Protein AF-A0A9K3PIY9-F1 (afdb_monomer)

pLDDT: mean 74.7, std 18.67, range [34.16, 93.94]

Sequence (140 aa):
MTAGTVTRDGLEAMINGYLENSALYQLVLT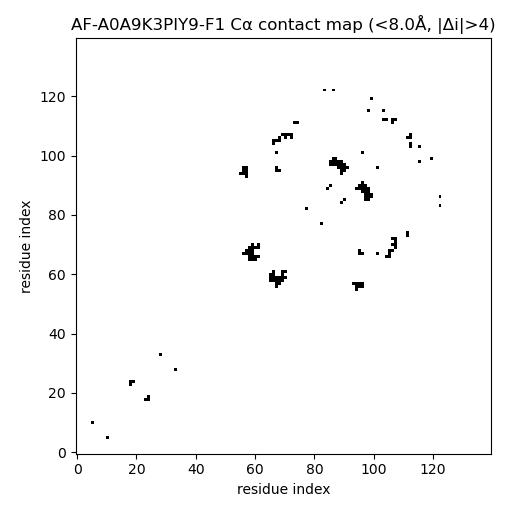LKNSPTPGIQQEETLTGDAAVTTTSLWGSHIWGGRLHHVPQDFAFPNSCSQIAWQYWMCGDRQKWYPPLRNLSRDDMPSTNMRNRLSDLRNLMQLVEKRAEEQRKWIANN

Organism: NCBI:txid303405

Secondary structure (DSSP, 8-state):
-------HHHHHHHHHHHHHTSTH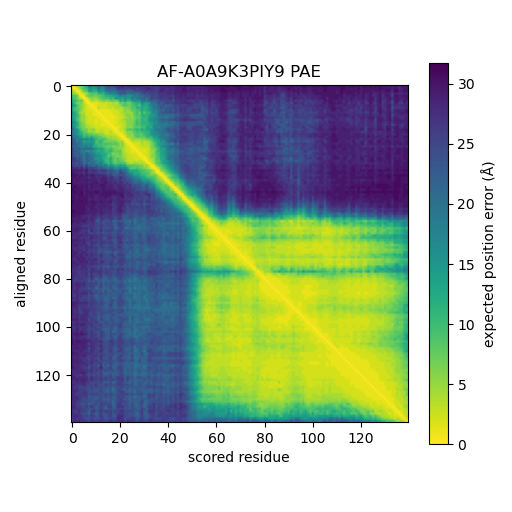HHHHHHHHH----------------------SS--EEETTEEESS-TT-------HHHHHHHHHH-BTTTTBPPGGG--STT-SSHHHHHHHHHHHHHHHHHHHHHHHHHHHHHT-

Structure (mmCIF, N/CA/C/O backbone):
data_AF-A0A9K3PIY9-F1
#
_entry.id   AF-A0A9K3PIY9-F1
#
loop_
_atom_site.group_PDB
_atom_site.id
_atom_site.type_symbol
_atom_site.label_atom_id
_atom_site.label_alt_id
_atom_site.label_comp_id
_atom_site.label_asym_id
_atom_site.label_entity_id
_atom_site.label_seq_id
_atom_site.pdbx_PDB_ins_code
_atom_site.Cartn_x
_atom_site.Cartn_y
_atom_site.Cartn_z
_atom_site.occupancy
_atom_site.B_iso_or_equiv
_atom_site.auth_seq_id
_atom_site.auth_comp_id
_atom_site.auth_asym_id
_atom_site.auth_atom_id
_atom_site.pdbx_PDB_model_num
ATOM 1 N N . MET A 1 1 ? -33.091 -31.697 20.703 1.00 43.97 1 MET A N 1
ATOM 2 C CA . MET A 1 1 ? -32.603 -30.466 20.050 1.00 43.97 1 MET A CA 1
ATOM 3 C C . MET A 1 1 ? -31.741 -29.729 21.058 1.00 43.97 1 MET A C 1
ATOM 5 O O . MET A 1 1 ? -32.279 -29.090 21.949 1.00 43.97 1 MET A O 1
ATOM 9 N N . THR A 1 2 ? -30.424 -29.893 20.989 1.00 40.94 2 THR A N 1
ATOM 10 C CA . THR A 1 2 ? -29.469 -29.158 21.826 1.00 40.94 2 THR A CA 1
ATOM 11 C C . THR A 1 2 ? -28.644 -28.293 20.890 1.00 40.94 2 THR A C 1
ATOM 13 O O . THR A 1 2 ? -27.890 -28.800 20.063 1.00 40.94 2 THR A O 1
ATOM 16 N N . ALA A 1 3 ? -28.876 -26.982 20.954 1.00 44.75 3 ALA A N 1
ATOM 17 C CA . ALA A 1 3 ? -28.063 -25.994 20.268 1.00 44.75 3 ALA A CA 1
ATOM 18 C C . ALA A 1 3 ? -26.616 -26.178 20.740 1.00 44.75 3 ALA A C 1
ATOM 20 O O . ALA A 1 3 ? -26.328 -26.049 21.929 1.00 44.75 3 ALA A O 1
ATOM 21 N N . GLY A 1 4 ? -25.734 -26.573 19.822 1.00 51.91 4 GLY A N 1
ATOM 22 C CA . GLY A 1 4 ? -24.312 -26.728 20.090 1.00 51.91 4 GLY A CA 1
ATOM 23 C C . GLY A 1 4 ? -23.697 -25.358 20.316 1.00 51.91 4 GLY A C 1
ATOM 24 O O . GLY A 1 4 ? -23.207 -24.737 19.376 1.00 51.91 4 GLY A O 1
ATOM 25 N N . THR A 1 5 ? -23.762 -24.862 21.550 1.00 50.84 5 THR A N 1
ATOM 26 C CA . THR A 1 5 ? -23.016 -23.680 21.964 1.00 50.84 5 THR A CA 1
ATOM 27 C C . THR A 1 5 ? -21.545 -24.048 21.885 1.00 50.84 5 THR A C 1
ATOM 29 O O . THR A 1 5 ? -21.013 -24.721 22.764 1.00 50.84 5 THR A O 1
ATOM 32 N N . VAL A 1 6 ? -20.902 -23.652 20.790 1.00 57.91 6 VAL A N 1
ATOM 33 C CA . VAL A 1 6 ? -19.453 -23.703 20.651 1.00 57.91 6 VAL A CA 1
ATOM 34 C C . VAL A 1 6 ? -18.900 -22.721 21.683 1.00 57.91 6 VAL A C 1
ATOM 36 O O . VAL A 1 6 ? -18.852 -21.512 21.459 1.00 57.91 6 VAL A O 1
ATOM 39 N N . THR A 1 7 ? -18.597 -23.224 22.878 1.00 74.44 7 THR A N 1
ATOM 40 C CA . THR A 1 7 ? -17.974 -22.430 23.933 1.00 74.44 7 THR A CA 1
ATOM 41 C C . THR A 1 7 ? -16.593 -22.004 23.452 1.00 74.44 7 THR A C 1
ATOM 43 O O . THR A 1 7 ? -15.929 -22.725 22.705 1.00 74.44 7 THR A O 1
ATOM 46 N N . ARG A 1 8 ? -16.156 -20.810 23.861 1.00 66.75 8 ARG A N 1
ATOM 47 C CA . ARG A 1 8 ? -14.809 -20.297 23.570 1.00 66.75 8 ARG A CA 1
ATOM 48 C C . ARG A 1 8 ? -13.738 -21.357 23.850 1.00 66.75 8 ARG A C 1
ATOM 50 O O . ARG A 1 8 ? -12.853 -21.554 23.026 1.00 66.75 8 ARG A O 1
ATOM 57 N N . ASP A 1 9 ? -13.882 -22.071 24.960 1.00 67.69 9 ASP A N 1
ATOM 58 C CA . ASP A 1 9 ? -12.961 -23.129 25.378 1.00 67.69 9 ASP A CA 1
ATOM 59 C C . ASP A 1 9 ? -12.950 -24.307 24.392 1.00 67.69 9 ASP A C 1
ATOM 61 O O . ASP A 1 9 ? -11.907 -24.906 24.148 1.00 67.69 9 ASP A O 1
ATOM 65 N N . GLY A 1 10 ? -14.090 -24.602 23.758 1.00 72.06 10 GLY A N 1
ATOM 66 C CA . GLY A 1 10 ? -14.190 -25.589 22.686 1.00 72.06 10 GLY A CA 1
ATOM 67 C C . GLY A 1 10 ? -13.439 -25.164 21.423 1.00 72.06 10 GLY A C 1
ATOM 68 O O . GLY A 1 10 ? -12.740 -25.982 20.830 1.00 72.06 10 GLY A O 1
ATOM 69 N N . LEU A 1 11 ? -13.508 -23.885 21.035 1.00 74.69 11 LEU A N 1
ATOM 70 C CA . LEU A 1 11 ? -12.707 -23.363 19.916 1.00 74.69 11 LEU A CA 1
ATOM 71 C C . LEU A 1 11 ? -11.221 -23.358 20.242 1.00 74.69 11 LEU A C 1
ATOM 73 O O . LEU A 1 11 ? -10.411 -23.706 19.390 1.00 74.69 11 LEU A O 1
ATOM 77 N N . GLU A 1 12 ? -10.865 -22.980 21.464 1.00 70.69 12 GLU A N 1
ATOM 78 C CA . GLU A 1 12 ? -9.478 -22.943 21.916 1.00 70.69 12 GLU A CA 1
ATOM 79 C C . GLU A 1 12 ? -8.880 -24.356 21.943 1.00 70.69 12 GLU A C 1
ATOM 81 O O . GLU A 1 12 ? -7.799 -24.578 21.399 1.00 70.69 12 GLU A O 1
ATOM 86 N N . ALA A 1 13 ? -9.630 -25.343 22.440 1.00 73.31 13 ALA A N 1
ATOM 87 C CA . ALA A 1 13 ? -9.245 -26.749 22.382 1.00 73.31 13 ALA A CA 1
ATOM 88 C C . ALA A 1 13 ? -9.131 -27.267 20.939 1.00 73.31 13 ALA A C 1
ATOM 90 O O . ALA A 1 13 ? -8.180 -27.979 20.621 1.00 73.31 13 ALA A O 1
ATOM 91 N N . MET A 1 14 ? -10.050 -26.889 20.044 1.00 74.56 14 MET A N 1
ATOM 92 C CA . MET A 1 14 ? -9.987 -27.291 18.634 1.00 74.56 14 MET A CA 1
ATOM 93 C C . MET A 1 14 ? -8.790 -26.670 17.909 1.00 74.56 14 MET A C 1
ATOM 95 O O . MET A 1 14 ? -8.102 -27.370 17.172 1.00 74.56 14 MET A O 1
ATOM 99 N N . ILE A 1 15 ? -8.508 -25.384 18.128 1.00 74.50 15 ILE A N 1
ATOM 100 C CA . ILE A 1 15 ? -7.344 -24.704 17.545 1.00 74.50 15 ILE A CA 1
ATOM 101 C C . ILE A 1 15 ? -6.055 -25.340 18.064 1.00 74.50 15 ILE A C 1
ATOM 103 O O . ILE A 1 15 ? -5.176 -25.657 17.266 1.00 74.50 15 ILE A O 1
ATOM 107 N N . ASN A 1 16 ? -5.961 -25.593 19.371 1.00 70.75 16 ASN A N 1
ATOM 108 C CA . ASN A 1 16 ? -4.798 -26.250 19.961 1.00 70.75 16 ASN A CA 1
ATOM 109 C C . ASN A 1 16 ? -4.625 -27.681 19.427 1.00 70.75 16 ASN A C 1
ATOM 111 O O . ASN A 1 16 ? -3.523 -28.037 19.023 1.00 70.75 16 ASN A O 1
ATOM 115 N N . GLY A 1 17 ? -5.706 -28.454 19.292 1.00 72.38 17 GLY A N 1
ATOM 116 C CA . GLY A 1 17 ? -5.663 -29.795 18.701 1.00 72.38 17 GLY A CA 1
ATOM 117 C C . GLY A 1 17 ? -5.276 -29.803 17.216 1.00 72.38 17 GLY A C 1
ATOM 118 O O . GLY A 1 17 ? -4.569 -30.702 16.762 1.00 72.38 17 GLY A O 1
ATOM 119 N N . TYR A 1 18 ? -5.683 -28.794 16.439 1.00 66.75 18 TYR A N 1
ATOM 120 C CA . TYR A 1 18 ? -5.233 -28.628 15.050 1.00 66.75 18 TYR A CA 1
ATOM 121 C C . TYR A 1 18 ? -3.760 -28.225 14.961 1.00 66.75 18 TYR A C 1
ATOM 123 O O . TYR A 1 18 ? -3.049 -28.669 14.057 1.00 66.75 18 TYR A O 1
ATOM 131 N N . LEU A 1 19 ? -3.294 -27.393 15.893 1.00 64.12 19 LEU A N 1
ATOM 132 C CA . LEU A 1 19 ? -1.893 -27.007 15.969 1.00 64.12 19 LEU A CA 1
ATOM 133 C C . LEU A 1 19 ? -1.024 -28.212 16.331 1.00 64.12 19 LEU A C 1
ATOM 135 O O . LEU A 1 19 ? -0.072 -28.459 15.599 1.00 64.12 19 LEU A O 1
ATOM 139 N N . GLU A 1 20 ? -1.387 -28.983 17.362 1.00 66.06 20 GLU A N 1
ATOM 140 C CA . GLU A 1 20 ? -0.680 -30.194 17.817 1.00 66.06 20 GLU A CA 1
ATOM 141 C C . GLU A 1 20 ? -0.565 -31.270 16.731 1.00 66.06 20 GLU A C 1
ATOM 143 O O . GLU A 1 20 ? 0.499 -31.865 16.565 1.00 66.06 20 GLU A O 1
ATOM 148 N N . ASN A 1 21 ? -1.629 -31.487 15.950 1.00 61.03 21 ASN A N 1
ATOM 149 C CA . ASN A 1 21 ? -1.636 -32.473 14.865 1.00 61.03 21 ASN A CA 1
ATOM 150 C C . ASN A 1 21 ? -0.940 -31.996 13.583 1.00 61.03 21 ASN A C 1
ATOM 152 O O . ASN A 1 21 ? -0.761 -32.782 12.651 1.00 61.03 21 ASN A O 1
ATOM 156 N N . SER A 1 22 ? -0.552 -30.722 13.499 1.00 61.56 22 SER A N 1
ATOM 157 C CA . SER A 1 22 ? 0.170 -30.199 12.344 1.00 61.56 22 SER A CA 1
ATOM 158 C C . SER A 1 22 ? 1.628 -29.909 12.693 1.00 61.56 22 SER A C 1
ATOM 160 O O . SER A 1 22 ? 1.979 -29.558 13.818 1.00 61.56 22 SER A O 1
ATOM 162 N N . ALA A 1 23 ? 2.501 -29.960 11.686 1.00 61.09 23 ALA A N 1
ATOM 163 C CA . ALA A 1 23 ? 3.895 -29.528 11.810 1.00 61.09 23 ALA A CA 1
ATOM 164 C C . ALA A 1 23 ? 4.048 -28.056 12.277 1.00 61.09 23 ALA A C 1
ATOM 166 O O . ALA A 1 23 ? 5.161 -27.608 12.556 1.00 61.09 23 ALA A O 1
ATOM 167 N N . LEU A 1 24 ? 2.945 -27.301 12.400 1.00 60.03 24 LEU A N 1
ATOM 168 C CA . LEU A 1 24 ? 2.934 -25.960 12.973 1.00 60.03 24 LEU A CA 1
ATOM 169 C C . LEU A 1 24 ? 3.261 -25.961 14.468 1.00 60.03 24 LEU A C 1
ATOM 171 O O . LEU A 1 24 ? 3.868 -24.994 14.911 1.00 60.03 24 LEU A O 1
ATOM 175 N N . TYR A 1 25 ? 2.938 -27.006 15.242 1.00 62.56 25 TYR A N 1
ATOM 176 C CA . TYR A 1 25 ? 3.334 -27.056 16.658 1.00 62.56 25 TYR A CA 1
ATOM 177 C C . TYR A 1 25 ? 4.855 -27.070 16.813 1.00 62.56 25 TYR A C 1
ATOM 179 O O . TYR A 1 25 ? 5.401 -26.312 17.614 1.00 62.56 25 TYR A O 1
ATOM 187 N N . GLN A 1 26 ? 5.544 -27.848 15.971 1.00 57.19 26 GLN A N 1
ATOM 188 C CA . GLN A 1 26 ? 7.005 -27.846 15.914 1.00 57.19 26 GLN A CA 1
ATOM 189 C C . GLN A 1 26 ? 7.526 -26.477 15.482 1.00 57.19 26 GLN A C 1
ATOM 191 O O . GLN A 1 26 ? 8.383 -25.937 16.160 1.00 57.19 26 GLN A O 1
ATOM 196 N N . LEU A 1 27 ? 6.947 -25.840 14.458 1.00 61.91 27 LEU A N 1
ATOM 197 C CA . LEU A 1 27 ? 7.356 -24.491 14.043 1.00 61.91 27 LEU A CA 1
ATOM 198 C C . LEU A 1 27 ? 7.125 -23.426 15.125 1.00 61.91 27 LEU A C 1
ATOM 200 O O . LEU A 1 27 ? 7.975 -22.565 15.324 1.00 61.91 27 LEU A O 1
ATOM 204 N N . VAL A 1 28 ? 6.002 -23.469 15.842 1.00 66.44 28 VAL A N 1
ATOM 205 C CA . VAL A 1 28 ? 5.679 -22.511 16.909 1.00 66.44 28 VAL A CA 1
ATOM 206 C C . VAL A 1 28 ? 6.575 -22.730 18.124 1.00 66.44 28 VAL A C 1
ATOM 208 O O . VAL A 1 28 ? 7.031 -21.751 18.711 1.00 66.44 28 VAL A O 1
ATOM 211 N N . LEU A 1 29 ? 6.878 -23.981 18.481 1.00 62.53 29 LEU A N 1
ATOM 212 C CA . LEU A 1 29 ? 7.869 -24.298 19.509 1.00 62.53 29 LEU A CA 1
ATOM 213 C C . LEU A 1 29 ? 9.279 -23.910 19.074 1.00 62.53 29 LEU A C 1
ATOM 215 O O . LEU A 1 29 ? 10.001 -23.333 19.875 1.00 62.53 29 LEU A O 1
ATOM 219 N N . THR A 1 30 ? 9.669 -24.159 17.823 1.00 61.44 30 THR A N 1
ATOM 220 C CA . THR A 1 30 ? 10.962 -23.727 17.281 1.00 61.44 30 THR A CA 1
ATOM 221 C C . THR A 1 30 ? 11.071 -22.206 17.306 1.00 61.44 30 THR A C 1
ATOM 223 O O . THR A 1 30 ? 12.102 -21.699 17.716 1.00 61.44 30 THR A O 1
ATOM 226 N N . LEU A 1 31 ? 10.010 -21.466 16.974 1.00 63.84 31 LEU A N 1
ATOM 227 C CA . LEU A 1 31 ? 9.998 -20.001 17.050 1.00 63.84 31 LEU A CA 1
ATOM 228 C C . LEU A 1 31 ? 10.000 -19.469 18.489 1.00 63.84 31 LEU A C 1
ATOM 230 O O . LEU A 1 31 ? 10.609 -18.437 18.755 1.00 63.84 31 LEU A O 1
ATOM 234 N N . LYS A 1 32 ? 9.304 -20.138 19.416 1.00 65.69 32 LYS A N 1
ATOM 235 C CA . LYS A 1 32 ? 9.247 -19.729 20.829 1.00 65.69 32 LYS A CA 1
ATOM 236 C C . LYS A 1 32 ? 10.504 -20.104 21.609 1.00 65.69 32 LYS A C 1
ATOM 238 O O . LYS A 1 32 ? 10.856 -19.389 22.540 1.00 65.69 32 LYS A O 1
ATOM 243 N N . ASN A 1 33 ? 11.158 -21.202 21.234 1.00 51.09 33 ASN A N 1
ATOM 244 C CA . ASN A 1 33 ? 12.264 -21.793 21.981 1.00 51.09 33 ASN A CA 1
ATOM 245 C C . ASN A 1 33 ? 13.608 -21.718 21.255 1.00 51.09 33 ASN A C 1
ATOM 247 O O . ASN A 1 33 ? 14.571 -22.222 21.817 1.00 51.09 33 ASN A O 1
ATOM 251 N N . SER A 1 34 ? 13.727 -21.136 20.054 1.00 41.09 34 SER A N 1
ATOM 252 C CA . SER A 1 34 ? 15.041 -20.911 19.442 1.00 41.09 34 SER A CA 1
ATOM 253 C C . SER A 1 34 ? 15.788 -19.803 20.200 1.00 41.09 34 SER A C 1
ATOM 255 O O . SER A 1 34 ? 15.383 -18.640 20.099 1.00 41.09 34 SER A O 1
ATOM 257 N N . PRO A 1 35 ? 16.901 -20.096 20.901 1.00 43.41 35 PRO A N 1
ATOM 258 C CA . PRO A 1 35 ? 17.916 -19.080 21.133 1.00 43.41 35 PRO A CA 1
ATOM 259 C C . PRO A 1 35 ? 18.579 -18.837 19.783 1.00 43.41 35 PRO A C 1
ATOM 261 O O . PRO A 1 35 ? 19.086 -19.791 19.208 1.00 43.41 35 PRO A O 1
ATOM 264 N N . THR A 1 36 ? 18.532 -17.610 19.265 1.00 48.69 36 THR A N 1
ATOM 265 C CA . THR A 1 36 ? 19.108 -17.191 17.977 1.00 48.69 36 THR A CA 1
ATOM 266 C C . THR A 1 36 ? 20.388 -17.972 17.627 1.00 48.69 36 THR A C 1
ATOM 268 O O . THR A 1 36 ? 21.446 -17.659 18.176 1.00 48.69 36 THR A O 1
ATOM 271 N N . PRO A 1 37 ? 20.342 -18.981 16.734 1.00 34.62 37 PRO A N 1
ATOM 272 C CA . PRO A 1 37 ? 21.541 -19.642 16.258 1.00 34.62 37 PRO A CA 1
ATOM 273 C C . PRO A 1 37 ? 21.917 -18.998 14.929 1.00 34.62 37 PRO A C 1
ATOM 275 O O . PRO A 1 37 ? 21.143 -18.998 13.970 1.00 34.62 37 PRO A O 1
ATOM 278 N N . GLY A 1 38 ? 23.111 -18.410 14.909 1.00 34.16 38 GLY A N 1
ATOM 279 C CA . GLY A 1 38 ? 23.746 -17.914 13.702 1.00 34.16 38 GLY A CA 1
ATOM 280 C C . GLY A 1 38 ? 23.754 -18.968 12.598 1.00 34.16 38 GLY A C 1
ATOM 281 O O . GLY A 1 38 ? 23.929 -20.162 12.840 1.00 34.16 38 GLY A O 1
ATOM 282 N N . ILE A 1 39 ? 23.571 -18.487 11.375 1.00 38.53 39 ILE A N 1
ATOM 283 C CA . ILE A 1 39 ? 23.856 -19.227 10.153 1.00 38.53 39 ILE A CA 1
ATOM 284 C C . ILE A 1 39 ? 25.309 -19.723 10.240 1.00 38.53 39 ILE A C 1
ATOM 286 O O . ILE A 1 39 ? 26.234 -18.919 10.242 1.00 38.53 39 ILE A O 1
ATOM 290 N N . GLN A 1 40 ? 25.502 -21.040 10.326 1.00 35.50 40 GLN A N 1
ATOM 291 C CA . GLN A 1 40 ? 26.766 -21.700 9.999 1.00 35.50 40 GLN A CA 1
ATOM 292 C C . GLN A 1 40 ? 26.536 -22.505 8.720 1.00 35.50 40 GLN A C 1
ATOM 294 O O . GLN A 1 40 ? 26.210 -23.689 8.754 1.00 35.50 40 GLN A O 1
ATOM 299 N N . GLN A 1 41 ? 26.659 -21.826 7.581 1.00 38.38 41 GLN A N 1
ATOM 300 C CA . GLN A 1 41 ? 27.225 -22.449 6.394 1.00 38.38 41 GLN A CA 1
ATOM 301 C C . GLN A 1 41 ? 28.658 -21.941 6.300 1.00 38.38 41 GLN A C 1
ATOM 303 O O . GLN A 1 41 ? 28.914 -20.743 6.225 1.00 38.38 41 GLN A O 1
ATOM 308 N N . GLU A 1 42 ? 29.566 -22.893 6.442 1.00 42.72 42 GLU A N 1
ATOM 309 C CA . GLU A 1 42 ? 31.008 -22.753 6.421 1.00 42.72 42 GLU A CA 1
ATOM 310 C C . GLU A 1 42 ? 31.460 -22.298 5.028 1.00 42.72 42 GLU A C 1
ATOM 312 O O . GLU A 1 42 ? 31.546 -23.093 4.098 1.00 42.72 42 GLU A O 1
ATOM 317 N N . GLU A 1 43 ? 31.752 -21.009 4.887 1.00 39.50 43 GLU A N 1
ATOM 318 C CA . GLU A 1 43 ? 32.733 -20.536 3.917 1.00 39.50 43 GLU A CA 1
ATOM 319 C C . GLU A 1 43 ? 33.883 -19.950 4.737 1.00 39.50 43 GLU A C 1
ATOM 321 O O . GLU A 1 43 ? 33.792 -18.900 5.377 1.00 39.50 43 GLU A O 1
ATOM 326 N N . THR A 1 44 ? 34.946 -20.737 4.839 1.00 37.06 44 THR A N 1
ATOM 327 C CA . THR A 1 44 ? 36.198 -20.332 5.457 1.00 37.06 44 THR A CA 1
ATOM 328 C C . THR A 1 44 ? 36.790 -19.186 4.640 1.00 37.06 44 THR A C 1
ATOM 330 O O . THR A 1 44 ? 37.114 -19.369 3.472 1.00 37.06 44 THR A O 1
ATOM 333 N N . LEU A 1 45 ? 36.941 -18.009 5.260 1.00 42.06 45 LEU A N 1
ATOM 334 C CA . LEU A 1 45 ? 38.211 -17.283 5.442 1.00 42.06 45 LEU A CA 1
ATOM 335 C C . LEU A 1 45 ? 37.959 -15.823 5.883 1.00 42.06 45 LEU A C 1
ATOM 337 O O . LEU A 1 45 ? 37.577 -14.973 5.093 1.00 42.06 45 LEU A O 1
ATOM 341 N N . THR A 1 46 ? 38.280 -15.573 7.157 1.00 40.81 46 THR A N 1
ATOM 342 C CA . THR A 1 46 ? 38.966 -14.385 7.715 1.00 40.81 46 THR A CA 1
ATOM 343 C C . THR A 1 46 ? 38.426 -12.976 7.409 1.00 40.81 46 THR A C 1
ATOM 345 O O . THR A 1 46 ? 38.608 -12.463 6.311 1.00 40.81 46 THR A O 1
ATOM 348 N N . GLY A 1 47 ? 37.945 -12.275 8.446 1.00 38.75 47 GLY A N 1
ATOM 349 C CA . GLY A 1 47 ? 37.962 -10.803 8.475 1.00 38.75 47 GLY A CA 1
ATOM 350 C C . GLY A 1 47 ? 36.759 -10.134 9.141 1.00 38.75 47 GLY A C 1
ATOM 351 O O . GLY A 1 47 ? 35.782 -9.821 8.477 1.00 38.75 47 GLY A O 1
ATOM 352 N N . ASP A 1 48 ? 36.874 -9.914 10.449 1.00 43.06 48 ASP A N 1
ATOM 353 C CA . ASP A 1 48 ? 36.406 -8.769 11.244 1.00 43.06 48 ASP A CA 1
ATOM 354 C C . ASP A 1 48 ? 35.013 -8.133 10.991 1.00 43.06 48 ASP A C 1
ATOM 356 O O . ASP A 1 48 ? 34.772 -7.407 10.036 1.00 43.06 48 ASP A O 1
ATOM 360 N N . ALA A 1 49 ? 34.153 -8.291 12.009 1.00 50.44 49 ALA A N 1
ATOM 361 C CA . ALA A 1 49 ? 33.133 -7.350 12.495 1.00 50.44 49 ALA A CA 1
ATOM 362 C C . ALA A 1 49 ? 32.049 -6.811 11.529 1.00 50.44 49 ALA A C 1
ATOM 364 O O . ALA A 1 49 ? 32.189 -5.734 10.962 1.00 50.44 49 ALA A O 1
ATOM 365 N N . ALA A 1 50 ? 30.861 -7.433 11.548 1.00 39.97 50 ALA A N 1
ATOM 366 C CA . ALA A 1 50 ? 29.572 -6.721 11.542 1.00 39.97 50 ALA A CA 1
ATOM 367 C C . ALA A 1 50 ? 28.416 -7.681 11.873 1.00 39.97 50 ALA A C 1
ATOM 369 O O . ALA A 1 50 ? 28.183 -8.664 11.170 1.00 39.97 50 ALA A O 1
ATOM 370 N N . VAL A 1 51 ? 27.640 -7.375 12.918 1.00 46.88 51 VAL A N 1
ATOM 371 C CA . VAL A 1 51 ? 26.299 -7.950 13.099 1.00 46.88 51 VAL A CA 1
ATOM 372 C C . VAL A 1 51 ? 25.472 -7.543 11.881 1.00 46.88 51 VAL A C 1
ATOM 374 O O . VAL A 1 51 ? 25.046 -6.397 11.757 1.00 46.88 51 VAL A O 1
ATOM 377 N N . THR A 1 52 ? 25.294 -8.473 10.948 1.00 38.62 52 THR A N 1
ATOM 378 C CA . THR A 1 52 ? 24.467 -8.250 9.766 1.00 38.62 52 THR A CA 1
ATOM 379 C C . THR A 1 52 ? 23.027 -8.492 10.190 1.00 38.62 52 THR A C 1
ATOM 381 O O . THR A 1 52 ? 22.620 -9.629 10.411 1.00 38.62 52 THR A O 1
ATOM 384 N N . THR A 1 53 ? 22.261 -7.420 10.372 1.00 45.75 53 THR A N 1
ATOM 385 C CA . THR A 1 53 ? 20.810 -7.483 10.566 1.00 45.75 53 THR A CA 1
ATOM 386 C C . THR A 1 53 ? 20.198 -8.196 9.360 1.00 45.75 53 THR A C 1
ATOM 388 O O . THR A 1 53 ? 20.032 -7.593 8.301 1.00 45.75 53 THR A O 1
ATOM 391 N N . THR A 1 54 ? 19.912 -9.493 9.483 1.00 47.09 54 THR A N 1
ATOM 392 C CA . THR A 1 54 ? 19.324 -10.305 8.414 1.00 47.09 54 THR A CA 1
ATOM 393 C C . THR A 1 54 ? 17.982 -9.701 7.999 1.00 47.09 54 THR A C 1
ATOM 395 O O . THR A 1 54 ? 16.999 -9.790 8.736 1.00 47.09 54 THR A O 1
ATOM 398 N N . SER A 1 55 ? 17.923 -9.062 6.827 1.00 57.00 55 SER A N 1
ATOM 399 C CA . SER A 1 55 ? 16.649 -8.674 6.217 1.00 57.00 55 SER A CA 1
ATOM 400 C C . SER A 1 55 ? 15.861 -9.951 5.938 1.00 57.00 55 SER A C 1
ATOM 402 O O . SER A 1 55 ? 16.249 -10.744 5.086 1.00 57.00 55 SER A O 1
ATOM 404 N N . LEU A 1 56 ? 14.753 -10.160 6.655 1.00 70.44 56 LEU A N 1
ATOM 405 C CA . LEU A 1 56 ? 13.823 -11.274 6.409 1.00 70.44 56 LEU A CA 1
ATOM 406 C C . LEU A 1 56 ? 13.041 -11.117 5.091 1.00 70.44 56 LEU A C 1
ATOM 408 O O . LEU A 1 56 ? 12.268 -11.997 4.720 1.00 70.44 56 LEU A O 1
ATOM 412 N N . TRP A 1 57 ? 13.212 -9.984 4.412 1.00 80.81 57 TRP A N 1
ATOM 413 C CA . TRP A 1 57 ? 12.514 -9.616 3.189 1.00 80.81 57 TRP A CA 1
ATOM 414 C C . TRP A 1 57 ? 13.471 -9.604 2.006 1.00 80.81 57 TRP A C 1
ATOM 416 O O . TRP A 1 57 ? 14.673 -9.374 2.175 1.00 80.81 57 TRP A O 1
ATOM 426 N N . GLY A 1 58 ? 12.911 -9.813 0.815 1.00 80.44 58 GLY A N 1
ATOM 427 C CA . GLY A 1 58 ? 13.640 -9.717 -0.438 1.00 80.44 58 GLY A CA 1
ATOM 428 C C . GLY A 1 58 ? 14.269 -8.335 -0.603 1.00 80.44 58 GLY A C 1
ATOM 429 O O . GLY A 1 58 ? 13.669 -7.312 -0.265 1.00 80.44 58 GLY A O 1
ATOM 430 N N . SER A 1 59 ? 15.490 -8.328 -1.127 1.00 86.12 59 SER A N 1
ATOM 431 C CA . SER A 1 59 ? 16.223 -7.117 -1.473 1.00 86.12 59 SER A CA 1
ATOM 432 C C . SER A 1 59 ? 16.571 -7.159 -2.955 1.00 86.12 59 SER A C 1
ATOM 434 O O . SER A 1 59 ? 17.011 -8.184 -3.474 1.00 86.12 59 SER A O 1
ATOM 436 N N . HIS A 1 60 ? 16.384 -6.037 -3.634 1.00 86.56 60 HIS A N 1
ATOM 437 C CA . HIS A 1 60 ? 16.555 -5.890 -5.072 1.00 86.56 60 HIS A CA 1
ATOM 438 C C . HIS A 1 60 ? 17.448 -4.684 -5.349 1.00 86.56 60 HIS A C 1
ATOM 440 O O . HIS A 1 60 ? 17.331 -3.664 -4.678 1.00 86.56 60 HIS A O 1
ATOM 446 N N . ILE A 1 61 ? 18.339 -4.781 -6.336 1.00 87.56 61 ILE A N 1
ATOM 447 C CA . ILE A 1 61 ? 19.214 -3.668 -6.719 1.00 87.56 61 ILE A CA 1
ATOM 448 C C . ILE A 1 61 ? 18.800 -3.178 -8.097 1.00 87.56 61 ILE A C 1
ATOM 450 O O . ILE A 1 61 ? 18.831 -3.929 -9.070 1.00 87.56 61 ILE A O 1
ATOM 454 N N . TRP A 1 62 ? 18.430 -1.907 -8.178 1.00 90.12 62 TRP A N 1
ATOM 455 C CA . TRP A 1 62 ? 18.167 -1.208 -9.432 1.00 90.12 62 TRP A CA 1
ATOM 456 C C . TRP A 1 62 ? 18.451 0.285 -9.241 1.00 90.12 62 TRP A C 1
ATOM 458 O O . TRP A 1 62 ? 18.477 0.788 -8.124 1.00 90.12 62 TRP A O 1
ATOM 468 N N . GLY A 1 63 ? 18.806 0.993 -10.319 1.00 83.44 63 GLY A N 1
ATOM 469 C CA . GLY A 1 63 ? 19.217 2.405 -10.221 1.00 83.44 63 GLY A CA 1
ATOM 470 C C . GLY A 1 63 ? 20.448 2.658 -9.331 1.00 83.44 63 GLY A C 1
ATOM 471 O O . GLY A 1 63 ? 20.622 3.768 -8.834 1.00 83.44 63 GLY A O 1
ATOM 472 N N . GLY A 1 64 ? 21.280 1.633 -9.095 1.00 86.69 64 GLY A N 1
ATOM 473 C CA . GLY A 1 64 ? 22.461 1.714 -8.225 1.00 86.69 64 GLY A CA 1
ATOM 474 C C . GLY A 1 64 ? 22.151 1.798 -6.726 1.00 86.69 64 GLY A C 1
ATOM 475 O O . GLY A 1 64 ? 23.039 2.136 -5.947 1.00 86.69 64 GLY A O 1
ATOM 476 N N . ARG A 1 65 ? 20.909 1.518 -6.309 1.00 87.31 65 ARG A N 1
ATOM 477 C CA . ARG A 1 65 ? 20.476 1.517 -4.906 1.00 87.31 65 ARG A CA 1
ATOM 478 C C . ARG A 1 65 ? 19.807 0.194 -4.543 1.00 87.31 65 ARG A C 1
ATOM 480 O O . ARG A 1 65 ? 19.360 -0.552 -5.413 1.00 87.31 65 ARG A O 1
ATOM 487 N N . LEU A 1 66 ? 19.788 -0.100 -3.245 1.00 86.44 66 LEU A N 1
ATOM 488 C CA . LEU A 1 66 ? 19.071 -1.238 -2.681 1.00 86.44 66 LEU A CA 1
ATOM 489 C C . LEU A 1 66 ? 17.611 -0.850 -2.437 1.00 86.44 66 LEU A C 1
ATOM 491 O O . LEU A 1 66 ? 17.343 0.214 -1.882 1.00 86.44 66 LEU A O 1
ATOM 495 N N . HIS A 1 67 ? 16.700 -1.734 -2.820 1.00 89.06 67 HIS A N 1
ATOM 496 C CA . HIS A 1 67 ? 15.259 -1.560 -2.731 1.00 89.06 67 HIS A CA 1
ATOM 497 C C . HIS A 1 67 ? 14.596 -2.815 -2.171 1.00 89.06 67 HIS A C 1
ATOM 499 O O . HIS A 1 67 ? 15.075 -3.932 -2.364 1.00 89.06 67 HIS A O 1
ATOM 505 N N . HIS A 1 68 ? 13.451 -2.640 -1.520 1.00 87.81 68 HIS A N 1
ATOM 506 C CA . HIS A 1 68 ? 12.678 -3.750 -0.949 1.00 87.81 68 HIS A CA 1
ATOM 507 C C . HIS A 1 68 ? 11.717 -4.439 -1.928 1.00 87.81 68 HIS A C 1
ATOM 509 O O . HIS A 1 68 ? 11.087 -5.438 -1.584 1.00 87.81 68 HIS A O 1
ATOM 515 N N . VAL A 1 69 ? 11.568 -3.897 -3.136 1.00 89.69 69 VAL A N 1
ATOM 516 C CA . VAL A 1 69 ? 10.734 -4.471 -4.198 1.00 89.69 69 VAL A CA 1
ATOM 517 C C . VAL A 1 69 ? 11.487 -4.440 -5.530 1.00 89.69 69 VAL A C 1
ATOM 519 O O . VAL A 1 69 ? 12.380 -3.604 -5.712 1.00 89.69 69 VAL A O 1
ATOM 522 N N . PRO A 1 70 ? 11.172 -5.343 -6.471 1.00 89.75 70 PRO A N 1
ATOM 523 C CA . PRO A 1 70 ? 11.831 -5.369 -7.767 1.00 89.75 70 PRO A CA 1
ATOM 524 C C . PRO A 1 70 ? 11.367 -4.206 -8.657 1.00 89.75 70 PRO A C 1
ATOM 526 O O . PRO A 1 70 ? 10.359 -3.547 -8.395 1.00 89.75 70 PRO A O 1
ATOM 529 N N . GLN A 1 71 ? 12.112 -3.946 -9.731 1.00 90.62 71 GLN A N 1
ATOM 530 C CA . GLN A 1 71 ? 11.857 -2.811 -10.624 1.00 90.62 71 GLN A CA 1
ATOM 531 C C . GLN A 1 71 ? 10.525 -2.929 -11.394 1.00 90.62 71 GLN A C 1
ATOM 533 O O . GLN A 1 71 ? 9.951 -1.926 -11.811 1.00 90.62 71 GLN A O 1
ATOM 538 N N . ASP A 1 72 ? 10.010 -4.144 -11.563 1.00 88.56 72 ASP A N 1
ATOM 539 C CA . ASP A 1 72 ? 8.724 -4.464 -12.189 1.00 88.56 72 ASP A CA 1
ATOM 540 C C . ASP A 1 72 ? 7.566 -4.551 -11.176 1.00 88.56 72 AS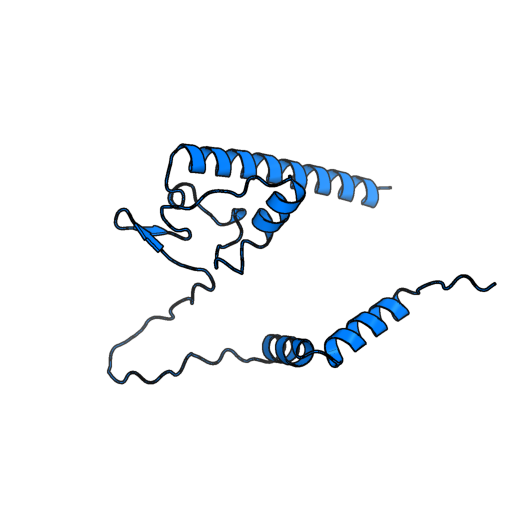P A C 1
ATOM 542 O O . ASP A 1 72 ? 6.468 -5.004 -11.508 1.00 88.56 72 ASP A O 1
ATOM 546 N N . PHE A 1 73 ? 7.781 -4.100 -9.935 1.00 88.75 73 PHE A N 1
ATOM 547 C CA . PHE A 1 73 ? 6.759 -4.133 -8.899 1.00 88.75 73 PHE A CA 1
ATOM 548 C C . PHE A 1 73 ? 5.487 -3.378 -9.307 1.00 88.75 73 PHE A C 1
ATOM 550 O O . PHE A 1 73 ? 5.506 -2.198 -9.673 1.00 88.75 73 PHE A O 1
ATOM 557 N N . ALA A 1 74 ? 4.353 -4.056 -9.139 1.00 88.00 74 ALA A N 1
ATOM 558 C CA . ALA A 1 74 ? 3.027 -3.495 -9.309 1.00 88.00 74 ALA A CA 1
ATOM 559 C C . ALA A 1 74 ? 2.141 -3.869 -8.120 1.00 88.00 74 ALA A C 1
ATOM 561 O O . ALA A 1 74 ? 2.091 -5.027 -7.698 1.00 88.00 74 ALA A O 1
ATOM 562 N N . PHE A 1 75 ? 1.386 -2.892 -7.614 1.00 83.62 75 PHE A N 1
ATOM 563 C CA . PHE A 1 75 ? 0.354 -3.179 -6.624 1.00 83.62 75 PHE A CA 1
ATOM 564 C C . PHE A 1 75 ? -0.749 -4.038 -7.254 1.00 83.62 75 PHE A C 1
ATOM 566 O O . PHE A 1 75 ? -1.225 -3.694 -8.348 1.00 83.62 75 PHE A O 1
ATOM 573 N N . PRO A 1 76 ? -1.197 -5.102 -6.564 1.00 78.69 76 PRO A N 1
ATOM 574 C CA . PRO A 1 76 ? -2.311 -5.906 -7.033 1.00 78.69 76 PRO A CA 1
ATOM 575 C C . PRO A 1 76 ? -3.566 -5.034 -7.161 1.00 78.69 76 PRO A C 1
ATOM 577 O O . PRO A 1 76 ? -3.832 -4.166 -6.327 1.00 78.6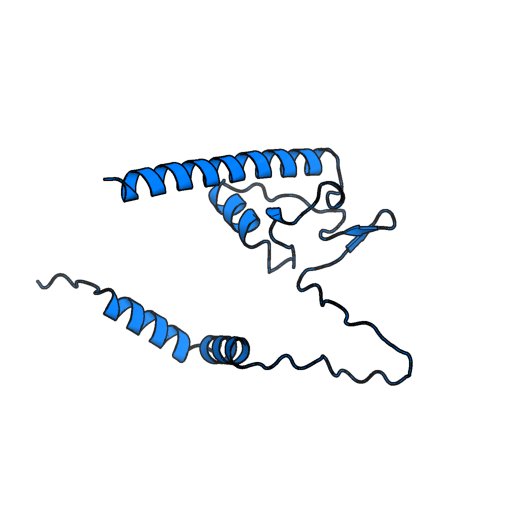9 76 PRO A O 1
ATOM 580 N N . ASN A 1 77 ? -4.352 -5.260 -8.214 1.00 74.19 77 ASN A N 1
ATOM 581 C CA . ASN A 1 77 ? -5.679 -4.660 -8.351 1.00 74.19 77 ASN A CA 1
ATOM 582 C C . ASN A 1 77 ? -6.637 -5.410 -7.427 1.00 74.19 77 ASN A C 1
ATOM 584 O O . ASN A 1 77 ? -7.326 -6.338 -7.841 1.00 74.19 77 ASN A O 1
ATOM 588 N N . SER A 1 78 ? -6.601 -5.060 -6.147 1.00 78.00 78 SER A N 1
ATOM 589 C CA . SER A 1 78 ? -7.287 -5.795 -5.093 1.00 78.00 78 SER A CA 1
ATOM 590 C C . SER A 1 78 ? -8.283 -4.926 -4.3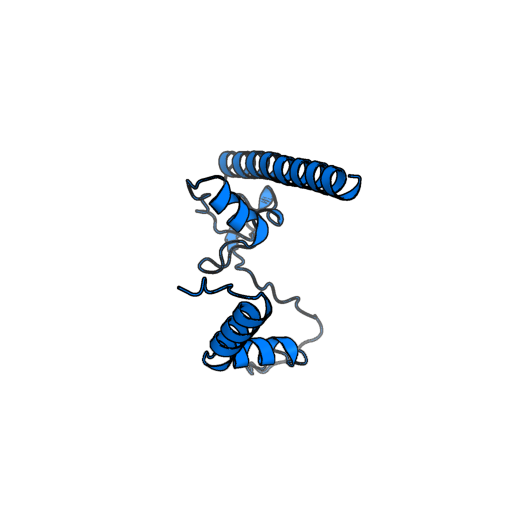34 1.00 78.00 78 SER A C 1
ATOM 592 O O . SER A 1 78 ? -8.110 -3.713 -4.228 1.00 78.00 78 SER A O 1
ATOM 594 N N . CYS A 1 79 ? -9.295 -5.560 -3.743 1.00 82.75 79 CYS A N 1
ATOM 595 C CA . CYS A 1 79 ? -10.237 -4.908 -2.836 1.00 82.75 79 CYS A CA 1
ATOM 596 C C . CYS A 1 79 ? -9.521 -4.327 -1.600 1.00 82.75 79 CYS A C 1
ATOM 598 O O . CYS A 1 79 ? -8.431 -4.773 -1.230 1.00 82.75 79 CYS A O 1
ATOM 600 N N . SER A 1 80 ? -10.165 -3.380 -0.911 1.00 82.25 80 SER A N 1
ATOM 601 C CA . SER A 1 80 ? -9.623 -2.708 0.284 1.00 82.25 80 SER A CA 1
ATOM 602 C C . SER A 1 80 ? -9.168 -3.675 1.385 1.00 82.25 80 SER A C 1
ATOM 604 O O . SER A 1 80 ? -8.135 -3.448 2.008 1.00 82.25 80 SER A O 1
ATOM 606 N N . GLN A 1 81 ? -9.882 -4.787 1.584 1.00 84.06 81 GLN A N 1
ATOM 607 C CA . GLN A 1 81 ? -9.518 -5.826 2.554 1.00 84.06 81 GLN A CA 1
ATOM 608 C C . GLN A 1 81 ? -8.168 -6.484 2.235 1.00 84.06 81 GLN A C 1
ATOM 610 O O . GLN A 1 81 ? -7.324 -6.644 3.113 1.00 84.06 81 GLN A O 1
ATOM 615 N N . ILE A 1 82 ? -7.948 -6.853 0.974 1.00 87.19 82 ILE A N 1
ATOM 616 C CA . ILE A 1 82 ? -6.694 -7.474 0.537 1.00 87.19 82 ILE A CA 1
ATOM 617 C C . ILE A 1 82 ? -5.560 -6.445 0.614 1.00 87.19 82 ILE A C 1
ATOM 619 O O . ILE A 1 82 ? -4.470 -6.748 1.093 1.00 87.19 82 ILE A O 1
ATOM 623 N N . ALA A 1 83 ? -5.834 -5.196 0.226 1.00 88.06 83 ALA A N 1
ATOM 624 C CA . ALA A 1 83 ? -4.877 -4.107 0.371 1.00 88.06 83 ALA A CA 1
ATOM 625 C C . ALA A 1 83 ? -4.467 -3.895 1.842 1.00 88.06 83 ALA A C 1
ATOM 627 O O . ALA A 1 83 ? -3.291 -3.658 2.111 1.00 88.06 83 ALA A O 1
ATOM 628 N N . TRP A 1 84 ? -5.396 -4.041 2.796 1.00 89.56 84 TRP A N 1
ATOM 629 C CA . TRP A 1 84 ? -5.108 -3.986 4.234 1.00 89.56 84 TRP A CA 1
ATOM 630 C C . TRP A 1 84 ? -4.215 -5.147 4.695 1.00 89.56 84 TRP A C 1
ATOM 632 O O . TRP A 1 84 ? -3.284 -4.956 5.476 1.00 89.56 84 TRP A O 1
ATOM 642 N N . GLN A 1 85 ? -4.440 -6.354 4.173 1.00 90.38 85 GLN A N 1
ATOM 643 C CA . GLN A 1 85 ? -3.580 -7.500 4.464 1.00 90.38 85 GLN A CA 1
ATOM 644 C C . GLN A 1 85 ? -2.143 -7.261 3.980 1.00 90.38 85 GLN A C 1
ATOM 646 O O . GLN A 1 85 ? -1.202 -7.447 4.751 1.00 90.38 85 GLN A O 1
ATOM 651 N N . TYR A 1 86 ? -1.962 -6.777 2.748 1.00 90.25 86 TYR A N 1
ATOM 652 C CA . TYR A 1 86 ? -0.636 -6.408 2.241 1.00 90.25 86 TYR A CA 1
ATOM 653 C C . TYR A 1 86 ? -0.021 -5.239 3.020 1.00 90.25 86 TYR A C 1
ATOM 655 O O . TYR A 1 86 ? 1.180 -5.238 3.297 1.00 90.25 86 TYR A O 1
ATOM 663 N N . TRP A 1 87 ? -0.835 -4.261 3.425 1.00 92.00 87 TRP A N 1
ATOM 664 C CA . TRP A 1 87 ? -0.409 -3.152 4.279 1.00 92.00 87 TRP A CA 1
ATOM 665 C C . TRP A 1 87 ? 0.188 -3.639 5.598 1.00 92.00 87 TRP A C 1
ATOM 667 O O . TRP A 1 87 ? 1.240 -3.151 6.016 1.00 92.00 87 TRP A O 1
ATOM 677 N N . MET A 1 88 ? -0.451 -4.632 6.223 1.00 90.88 88 MET A N 1
ATOM 678 C CA . MET A 1 88 ? -0.065 -5.118 7.543 1.00 90.88 88 MET A CA 1
ATOM 679 C C . MET A 1 88 ? 1.009 -6.206 7.529 1.00 90.88 88 MET A C 1
ATOM 681 O O . MET A 1 88 ? 1.848 -6.243 8.435 1.00 90.88 88 MET A O 1
ATOM 685 N N . CYS A 1 89 ? 0.968 -7.096 6.540 1.00 89.38 89 CYS A N 1
ATOM 686 C CA . CYS A 1 89 ? 1.725 -8.347 6.537 1.00 89.38 89 CYS A CA 1
ATOM 687 C C . CYS A 1 89 ? 2.681 -8.494 5.350 1.00 89.38 89 CYS A C 1
ATOM 689 O O . CYS A 1 89 ? 3.558 -9.354 5.407 1.00 89.38 89 CYS A O 1
ATOM 691 N N . GLY A 1 90 ? 2.530 -7.678 4.306 1.00 89.56 90 GLY A N 1
ATOM 692 C CA . GLY A 1 90 ? 3.297 -7.818 3.071 1.00 89.56 90 GLY A CA 1
ATOM 693 C C . GLY A 1 90 ? 2.868 -9.030 2.248 1.00 89.56 90 GLY A C 1
ATOM 694 O O . GLY A 1 90 ? 1.769 -9.560 2.422 1.00 89.56 90 GLY A O 1
ATOM 695 N N . ASP A 1 91 ? 3.746 -9.463 1.347 1.00 89.00 91 ASP A N 1
ATOM 696 C CA . ASP A 1 91 ? 3.565 -10.656 0.519 1.00 89.00 91 ASP A CA 1
ATOM 697 C C . ASP A 1 91 ? 4.665 -11.669 0.843 1.00 89.00 91 ASP A C 1
ATOM 699 O O . ASP A 1 91 ? 5.803 -11.524 0.405 1.00 89.00 91 ASP A O 1
ATOM 703 N N . ARG A 1 92 ? 4.337 -12.722 1.595 1.00 83.38 92 ARG A N 1
ATOM 704 C CA . ARG A 1 92 ? 5.323 -13.759 1.936 1.00 83.38 92 ARG A CA 1
ATOM 705 C C . ARG A 1 92 ? 5.718 -14.630 0.751 1.00 83.38 92 ARG A C 1
ATOM 707 O O . ARG A 1 92 ? 6.824 -15.150 0.752 1.00 83.38 92 ARG A O 1
ATOM 714 N N . GLN A 1 93 ? 4.842 -14.805 -0.239 1.00 83.75 93 GLN A N 1
ATOM 715 C CA . GLN A 1 93 ? 5.165 -15.628 -1.406 1.00 83.75 93 GLN A CA 1
ATOM 716 C C . GLN A 1 93 ? 6.201 -14.930 -2.285 1.00 83.75 93 GLN A C 1
ATOM 718 O O . GLN A 1 93 ? 7.072 -15.582 -2.854 1.00 83.75 93 GLN A O 1
ATOM 723 N N . LYS A 1 94 ? 6.121 -13.598 -2.361 1.00 83.69 94 LYS A N 1
ATOM 724 C CA . LYS A 1 94 ? 7.059 -12.758 -3.114 1.00 83.69 94 LYS A CA 1
ATOM 725 C C . LYS A 1 94 ? 8.154 -12.128 -2.255 1.00 83.69 94 LYS A C 1
ATOM 727 O O . LYS A 1 94 ? 8.958 -11.363 -2.773 1.00 83.69 94 LYS A O 1
ATOM 732 N N . TRP A 1 95 ? 8.189 -12.446 -0.962 1.00 85.56 95 TRP A N 1
ATOM 733 C CA . TRP A 1 95 ? 9.115 -11.873 0.017 1.00 85.56 95 TRP A CA 1
ATOM 734 C C . TRP A 1 95 ? 9.060 -10.341 0.119 1.00 85.56 95 TRP A C 1
ATOM 736 O O . TRP A 1 95 ? 10.047 -9.708 0.489 1.00 85.56 95 TRP A O 1
ATOM 746 N N . TYR A 1 96 ? 7.904 -9.737 -0.164 1.00 89.06 96 TYR A N 1
ATOM 747 C CA . TYR A 1 96 ? 7.712 -8.296 -0.030 1.00 89.06 96 TYR A CA 1
ATOM 748 C C . TYR A 1 96 ? 7.353 -7.933 1.409 1.00 89.06 96 TYR A C 1
ATOM 750 O O . TYR A 1 96 ? 6.454 -8.559 1.986 1.00 89.06 96 TYR A O 1
ATOM 758 N N . PRO A 1 97 ? 7.988 -6.898 1.985 1.00 90.00 97 PRO A N 1
ATOM 759 C CA . PRO A 1 97 ? 7.640 -6.444 3.320 1.00 90.00 97 PRO A CA 1
ATOM 760 C C . PRO A 1 97 ? 6.226 -5.847 3.354 1.00 90.00 97 PRO A C 1
ATOM 762 O O . PRO A 1 97 ? 5.639 -5.540 2.310 1.00 90.00 97 PRO A O 1
ATOM 765 N N . PRO A 1 98 ? 5.664 -5.638 4.559 1.00 92.19 98 PRO A N 1
ATOM 766 C CA . PRO A 1 98 ? 4.449 -4.857 4.733 1.00 92.19 98 PRO A CA 1
ATOM 767 C C . PRO A 1 98 ? 4.536 -3.531 3.984 1.00 92.19 98 PRO A C 1
ATOM 769 O O . PRO A 1 98 ? 5.507 -2.791 4.143 1.00 92.19 98 PRO A O 1
ATOM 772 N N . LEU A 1 99 ? 3.509 -3.203 3.195 1.00 91.38 99 LEU A N 1
ATOM 773 C CA . LEU A 1 99 ? 3.549 -2.013 2.334 1.00 91.38 99 LEU A CA 1
ATOM 774 C C . LEU A 1 99 ? 3.742 -0.716 3.137 1.00 91.38 99 LEU A C 1
ATOM 776 O O . LEU A 1 99 ? 4.288 0.256 2.621 1.00 91.38 99 LEU A O 1
ATOM 780 N N . ARG A 1 100 ? 3.358 -0.707 4.420 1.00 91.88 100 ARG A N 1
ATOM 781 C CA . ARG A 1 100 ? 3.585 0.427 5.327 1.00 91.88 100 ARG A CA 1
ATOM 782 C C . ARG A 1 100 ? 5.066 0.749 5.546 1.00 91.88 100 ARG A C 1
ATOM 784 O O . ARG A 1 100 ? 5.391 1.918 5.749 1.00 91.88 100 ARG A O 1
ATOM 791 N N . ASN A 1 101 ? 5.932 -0.264 5.470 1.00 90.00 101 ASN A N 1
ATOM 792 C CA . ASN A 1 101 ? 7.377 -0.165 5.660 1.00 90.00 101 ASN A CA 1
ATOM 793 C C . ASN A 1 101 ? 8.114 0.295 4.390 1.00 90.00 101 ASN A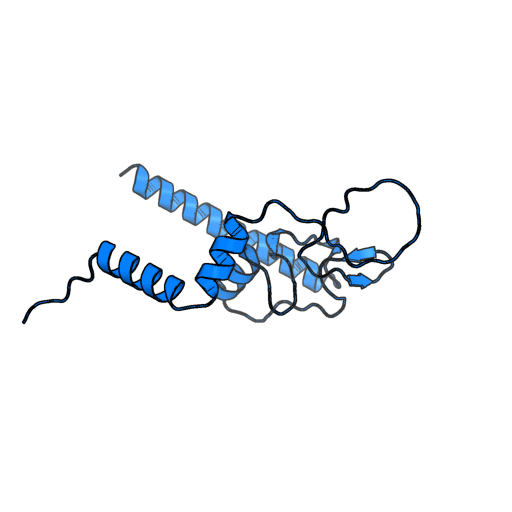 C 1
ATOM 795 O O . ASN A 1 101 ? 9.293 0.618 4.477 1.00 90.00 101 ASN A O 1
ATOM 799 N N . LEU A 1 102 ? 7.446 0.335 3.231 1.00 91.31 102 LEU A N 1
ATOM 800 C CA . LEU A 1 102 ? 8.055 0.772 1.975 1.00 91.31 102 LEU A CA 1
ATOM 801 C C . LEU A 1 102 ? 8.171 2.300 1.909 1.00 91.31 102 LEU A C 1
ATOM 803 O O . LEU A 1 102 ? 7.230 3.040 2.240 1.00 91.31 102 LEU A O 1
ATOM 807 N N . SER A 1 103 ? 9.316 2.778 1.426 1.00 90.38 103 SER A N 1
ATOM 808 C CA . SER A 1 103 ? 9.541 4.183 1.097 1.00 90.38 103 SER A CA 1
ATOM 809 C C . SER A 1 103 ? 9.068 4.503 -0.324 1.00 90.38 103 SER A C 1
ATOM 811 O O . SER A 1 103 ? 8.838 3.632 -1.160 1.00 90.38 103 SER A O 1
ATOM 813 N N . ARG A 1 104 ? 8.945 5.798 -0.632 1.00 89.31 104 ARG A N 1
ATOM 814 C CA . ARG A 1 104 ? 8.744 6.261 -2.013 1.00 89.31 104 ARG A CA 1
ATOM 815 C C . ARG A 1 104 ? 9.937 5.910 -2.901 1.00 89.31 104 ARG A C 1
ATOM 817 O O . ARG A 1 104 ? 9.737 5.685 -4.088 1.00 89.31 104 ARG A O 1
ATOM 824 N N . ASP A 1 105 ? 11.139 5.857 -2.337 1.00 88.50 105 ASP A N 1
ATOM 825 C CA . ASP A 1 105 ? 12.352 5.494 -3.075 1.00 88.50 105 ASP A CA 1
ATOM 826 C C . ASP A 1 105 ? 12.374 4.017 -3.468 1.00 88.50 105 ASP A C 1
ATOM 828 O O . ASP A 1 105 ? 12.991 3.671 -4.465 1.00 88.50 105 ASP A O 1
ATOM 832 N N . ASP A 1 106 ? 11.643 3.158 -2.752 1.00 88.88 106 ASP A N 1
ATOM 833 C CA . ASP A 1 106 ? 11.470 1.750 -3.120 1.00 88.88 106 ASP A CA 1
ATOM 834 C C . ASP A 1 106 ? 10.579 1.565 -4.351 1.00 88.88 106 ASP A C 1
ATOM 836 O O . ASP A 1 106 ? 10.457 0.459 -4.857 1.00 88.88 106 ASP A O 1
ATOM 840 N N . MET A 1 107 ? 9.911 2.611 -4.841 1.00 92.25 107 MET A N 1
ATOM 841 C CA . MET A 1 107 ? 8.939 2.479 -5.921 1.00 92.25 107 MET A CA 1
ATOM 842 C C . MET A 1 107 ? 9.567 2.774 -7.291 1.00 92.25 107 MET A C 1
ATOM 844 O O . MET A 1 107 ? 10.130 3.855 -7.488 1.00 92.25 107 MET A O 1
ATOM 848 N N . PRO A 1 108 ? 9.366 1.899 -8.293 1.00 89.75 108 PRO A N 1
ATOM 849 C CA . PRO A 1 108 ? 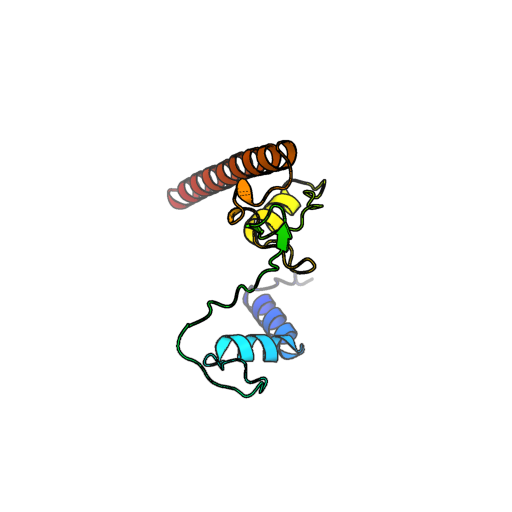10.051 2.005 -9.583 1.00 89.75 108 PRO A CA 1
ATOM 850 C C . PRO A 1 108 ? 9.566 3.166 -10.464 1.00 89.75 108 PRO A C 1
ATOM 852 O O . PRO A 1 108 ? 10.251 3.574 -11.398 1.00 89.75 108 PRO A O 1
ATOM 855 N N . SER A 1 109 ? 8.376 3.720 -10.202 1.00 90.56 109 SER A N 1
ATOM 856 C CA . SER A 1 109 ? 7.798 4.805 -11.006 1.00 90.56 109 SER A CA 1
ATOM 857 C C . SER A 1 109 ? 7.042 5.831 -10.163 1.00 90.56 109 SER A C 1
ATOM 859 O O . SER A 1 109 ? 6.605 5.550 -9.046 1.00 90.56 109 SER A O 1
ATOM 861 N N . THR A 1 110 ? 6.843 7.036 -10.712 1.00 90.94 110 THR A N 1
ATOM 862 C CA . THR A 1 110 ? 6.044 8.097 -10.066 1.00 90.94 110 THR A CA 1
ATOM 863 C C . THR A 1 110 ? 4.609 7.642 -9.799 1.00 90.94 110 THR A C 1
ATOM 865 O O . THR A 1 110 ? 4.057 7.941 -8.747 1.00 90.94 110 THR A O 1
ATOM 868 N N . ASN A 1 111 ? 4.021 6.853 -10.705 1.00 89.25 111 ASN A N 1
ATOM 869 C CA . ASN A 1 111 ? 2.690 6.283 -10.506 1.00 89.25 111 ASN A CA 1
ATOM 870 C C . ASN A 1 111 ? 2.659 5.349 -9.282 1.00 89.25 111 ASN A C 1
ATOM 872 O O . ASN A 1 111 ? 1.790 5.485 -8.426 1.00 89.25 111 ASN A O 1
ATOM 876 N N . MET A 1 112 ? 3.646 4.455 -9.130 1.00 91.31 112 MET A N 1
ATOM 877 C CA . MET A 1 112 ? 3.707 3.576 -7.953 1.00 91.31 112 MET A CA 1
ATOM 878 C C . MET A 1 112 ? 3.938 4.364 -6.657 1.00 91.31 112 MET A C 1
ATOM 880 O O . MET A 1 112 ? 3.324 4.054 -5.638 1.00 91.31 112 MET A O 1
ATOM 884 N N . ARG A 1 113 ? 4.733 5.444 -6.700 1.00 93.75 113 ARG A N 1
ATOM 885 C CA . ARG A 1 113 ? 4.897 6.372 -5.564 1.00 93.75 113 ARG A CA 1
ATOM 886 C C . ARG A 1 113 ? 3.583 7.030 -5.146 1.00 93.75 113 ARG A C 1
ATOM 888 O O . ARG A 1 113 ? 3.314 7.150 -3.946 1.00 93.75 113 ARG A O 1
ATOM 895 N N . ASN A 1 114 ? 2.774 7.442 -6.119 1.00 92.19 114 ASN A N 1
ATOM 896 C CA . ASN A 1 114 ? 1.462 8.034 -5.871 1.00 92.19 114 ASN A CA 1
ATOM 897 C C . ASN A 1 114 ? 0.509 6.994 -5.276 1.00 92.19 114 ASN A C 1
ATOM 899 O O . ASN A 1 114 ? -0.017 7.226 -4.195 1.00 92.19 114 ASN A O 1
ATOM 903 N N . ARG A 1 115 ? 0.416 5.797 -5.874 1.00 91.88 115 ARG A N 1
ATOM 904 C CA . ARG A 1 115 ? -0.404 4.688 -5.349 1.00 91.88 115 ARG A CA 1
ATOM 905 C C . ARG A 1 115 ? -0.032 4.303 -3.917 1.00 91.88 115 ARG A C 1
ATOM 907 O O . ARG A 1 115 ? -0.923 4.092 -3.102 1.00 91.88 115 ARG A O 1
ATOM 914 N N . LEU A 1 116 ? 1.262 4.245 -3.587 1.00 93.19 116 LEU A N 1
ATOM 915 C CA . LEU A 1 116 ? 1.718 3.990 -2.215 1.00 93.19 116 LEU A CA 1
ATOM 916 C C . LEU A 1 116 ? 1.266 5.098 -1.254 1.00 93.19 116 LEU A C 1
ATOM 918 O O . LEU A 1 116 ? 0.893 4.823 -0.116 1.00 93.19 116 LEU A O 1
ATOM 922 N N . SER A 1 117 ? 1.306 6.353 -1.708 1.00 93.06 117 SER A N 1
ATOM 923 C CA . SER A 1 117 ? 0.881 7.504 -0.908 1.00 93.06 117 SER A CA 1
ATOM 924 C C . SER A 1 117 ? -0.634 7.501 -0.683 1.00 93.06 117 SER A C 1
ATOM 926 O O . SER A 1 117 ? -1.073 7.675 0.451 1.00 93.06 117 SER A O 1
ATOM 928 N N . ASP A 1 118 ? -1.421 7.227 -1.725 1.00 91.50 118 ASP A N 1
ATOM 929 C CA . ASP A 1 118 ? -2.879 7.099 -1.643 1.00 91.50 118 ASP A CA 1
ATOM 930 C C . ASP A 1 118 ? -3.281 5.957 -0.707 1.00 91.50 118 ASP A C 1
ATOM 932 O O . ASP A 1 118 ? -4.129 6.131 0.169 1.00 91.50 118 ASP A O 1
ATOM 936 N N . LEU A 1 119 ? -2.615 4.805 -0.839 1.00 92.06 119 LEU A N 1
ATOM 937 C CA . LEU A 1 119 ? -2.818 3.657 0.036 1.00 92.06 119 LEU A CA 1
ATOM 938 C C . LEU A 1 119 ? -2.507 4.006 1.494 1.00 92.06 119 LEU A C 1
ATOM 940 O O . LEU A 1 119 ? -3.307 3.706 2.374 1.00 92.06 119 LEU A O 1
ATOM 944 N N . ARG A 1 120 ? -1.376 4.669 1.758 1.00 93.69 120 ARG A N 1
ATOM 945 C CA . ARG A 1 120 ? -0.989 5.092 3.111 1.00 93.69 120 ARG A CA 1
ATOM 946 C C . ARG A 1 120 ? -2.040 6.011 3.731 1.00 93.69 120 ARG A C 1
ATOM 948 O O . ARG A 1 120 ? -2.446 5.771 4.864 1.00 93.69 120 ARG A O 1
ATOM 955 N N . ASN A 1 121 ? -2.522 7.000 2.980 1.00 93.94 121 ASN A N 1
ATOM 956 C CA . ASN A 1 121 ? -3.580 7.902 3.438 1.00 93.94 121 ASN A CA 1
ATOM 957 C C . ASN A 1 121 ? -4.880 7.143 3.748 1.00 93.94 121 ASN A C 1
ATOM 959 O O . ASN A 1 121 ? -5.502 7.372 4.786 1.00 93.94 121 ASN A O 1
ATOM 963 N N . LEU A 1 122 ? -5.278 6.214 2.870 1.00 92.50 122 LEU A N 1
ATOM 964 C CA . LEU A 1 122 ? -6.467 5.387 3.067 1.00 92.50 122 LEU A CA 1
ATOM 965 C C . LEU A 1 122 ? -6.349 4.530 4.333 1.00 92.50 122 LEU A C 1
ATOM 967 O O . LEU A 1 122 ? -7.275 4.503 5.140 1.00 92.50 122 LEU A O 1
ATOM 971 N N . MET A 1 123 ? -5.217 3.855 4.528 1.00 93.62 123 MET A N 1
ATOM 972 C CA . MET A 1 123 ? -5.028 2.952 5.663 1.00 93.62 123 MET A CA 1
ATOM 973 C C . MET A 1 123 ? -4.915 3.704 6.992 1.00 93.62 123 MET A C 1
ATOM 975 O O . MET A 1 123 ? -5.534 3.290 7.968 1.00 93.62 123 MET A O 1
ATOM 979 N N . GLN A 1 124 ? -4.264 4.869 7.017 1.00 93.06 124 GLN A N 1
ATOM 980 C CA . GLN A 1 124 ? -4.259 5.743 8.197 1.00 93.06 124 GLN A CA 1
ATO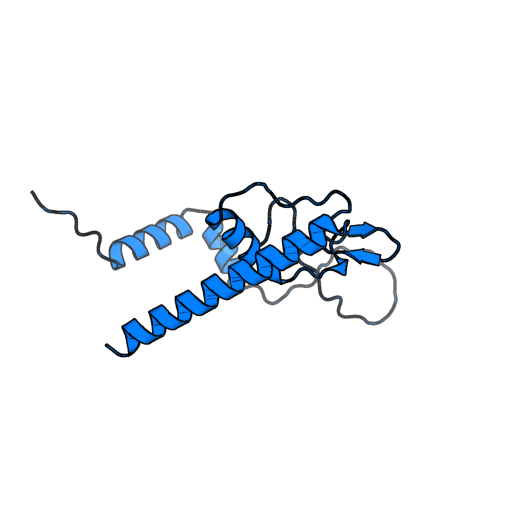M 981 C C . GLN A 1 124 ? -5.665 6.239 8.567 1.00 93.06 124 GLN A C 1
ATOM 983 O O . GLN A 1 124 ? -5.999 6.357 9.746 1.00 93.06 124 GLN A O 1
ATOM 988 N N . LEU A 1 125 ? -6.524 6.506 7.576 1.00 93.62 125 LEU A N 1
ATOM 989 C CA . LEU A 1 125 ? -7.920 6.863 7.831 1.00 93.62 125 LEU A CA 1
ATOM 990 C C . LEU A 1 125 ? -8.702 5.696 8.451 1.00 93.62 125 LEU A C 1
ATOM 992 O O . LEU A 1 125 ? -9.510 5.916 9.355 1.00 93.62 125 LEU A O 1
ATOM 996 N N . VAL A 1 126 ? -8.469 4.468 7.976 1.00 91.12 126 VAL A N 1
ATOM 997 C CA . VAL A 1 126 ? -9.066 3.251 8.549 1.00 91.12 126 VAL A CA 1
ATOM 998 C C . VAL A 1 126 ? -8.630 3.075 10.005 1.00 91.12 126 VAL A C 1
ATOM 1000 O O . VAL A 1 126 ? -9.487 2.875 10.864 1.00 91.12 126 VAL A O 1
ATOM 1003 N N . GLU A 1 127 ? -7.335 3.219 10.297 1.00 91.00 127 GLU A N 1
ATOM 1004 C CA . GLU A 1 127 ? -6.774 3.131 11.656 1.00 91.00 127 GLU A CA 1
ATOM 1005 C C . GLU A 1 127 ? -7.416 4.157 12.589 1.00 91.00 127 GLU A C 1
ATOM 1007 O O . GLU A 1 127 ? -7.968 3.795 13.629 1.00 91.00 127 GLU A O 1
ATOM 1012 N N . LYS A 1 128 ? -7.447 5.427 12.172 1.00 93.50 128 LYS A N 1
ATOM 1013 C CA . LYS A 1 128 ? -8.042 6.510 12.961 1.00 93.50 128 LYS A CA 1
ATOM 1014 C C . LYS A 1 128 ? -9.512 6.243 13.295 1.00 93.50 128 LYS A C 1
ATOM 1016 O O . LYS A 1 128 ? -9.927 6.400 14.441 1.00 93.50 128 LYS A O 1
ATOM 1021 N N . ARG A 1 129 ? -10.306 5.805 12.313 1.00 93.06 129 ARG A N 1
ATOM 1022 C CA . ARG A 1 129 ? -11.727 5.485 12.534 1.00 93.06 129 ARG A CA 1
ATOM 1023 C C . ARG A 1 129 ? -11.911 4.283 13.456 1.00 93.06 129 ARG A C 1
ATOM 1025 O O . ARG A 1 129 ? -12.823 4.283 14.280 1.00 93.06 129 ARG A O 1
ATOM 1032 N N . ALA A 1 130 ? -11.058 3.267 13.335 1.00 90.56 130 ALA A N 1
ATOM 1033 C CA . ALA A 1 130 ? -11.089 2.109 14.220 1.00 90.56 130 ALA A CA 1
ATOM 1034 C C . ALA A 1 130 ? -10.771 2.501 15.673 1.00 90.56 130 ALA A C 1
ATOM 1036 O O . ALA A 1 130 ? -11.424 2.024 16.601 1.00 90.56 130 ALA A O 1
ATOM 1037 N N . GLU A 1 131 ? -9.818 3.412 15.883 1.00 92.19 131 GLU A N 1
ATOM 1038 C CA . GLU A 1 131 ? -9.504 3.953 17.207 1.00 92.19 131 GLU A CA 1
ATOM 1039 C C . GLU A 1 131 ? -10.654 4.771 17.803 1.00 92.19 131 GLU A C 1
ATOM 1041 O O . GLU A 1 131 ? -10.962 4.618 18.985 1.00 92.19 131 GLU A O 1
ATOM 1046 N N . GLU A 1 132 ? -11.301 5.624 17.006 1.00 92.31 132 GLU A N 1
ATOM 1047 C CA . GLU A 1 132 ? -12.471 6.405 17.430 1.00 92.31 132 GLU A CA 1
ATOM 1048 C C . GLU A 1 132 ? -13.622 5.491 17.876 1.00 92.31 132 GLU A C 1
ATOM 1050 O O . GLU A 1 132 ? -14.187 5.686 18.952 1.00 92.31 132 GLU A O 1
ATOM 1055 N N . GLN A 1 133 ? -13.913 4.440 17.104 1.00 88.69 133 GLN A N 1
ATOM 1056 C CA . GLN A 1 133 ? -14.916 3.431 17.459 1.00 88.69 133 GLN A CA 1
ATOM 1057 C C . GLN A 1 133 ? -14.545 2.667 18.733 1.00 88.69 133 GLN A C 1
ATOM 1059 O O . GLN A 1 133 ? -15.382 2.483 19.615 1.00 88.69 133 GLN A O 1
ATOM 1064 N N . ARG A 1 134 ? -13.275 2.267 18.873 1.00 85.81 134 ARG A N 1
ATOM 1065 C CA . ARG A 1 134 ? -12.789 1.583 20.077 1.00 85.81 134 ARG A CA 1
ATOM 1066 C C . ARG A 1 134 ? -12.951 2.451 21.326 1.00 85.81 134 ARG A C 1
ATOM 1068 O O . ARG A 1 134 ? -13.350 1.937 22.366 1.00 85.81 134 ARG A O 1
ATOM 1075 N N . LYS A 1 135 ? -12.653 3.751 21.229 1.00 85.75 135 LYS A N 1
ATOM 1076 C CA . LYS A 1 135 ? -12.836 4.712 22.330 1.00 85.75 135 LYS A CA 1
ATOM 1077 C C . LYS A 1 135 ? -14.311 4.904 22.678 1.00 85.75 135 LYS A C 1
ATOM 1079 O O . LYS A 1 135 ? -14.630 4.978 23.857 1.00 85.75 135 LYS A O 1
ATOM 1084 N N . TRP A 1 136 ? -15.197 4.949 21.679 1.00 81.88 136 TRP A N 1
ATOM 1085 C CA . TRP A 1 136 ? -16.641 5.049 21.908 1.00 81.88 136 TRP A CA 1
ATOM 1086 C C . TRP A 1 136 ? -17.186 3.836 22.675 1.00 81.88 136 TRP A C 1
ATOM 1088 O O . TRP A 1 136 ? -17.873 4.023 23.671 1.00 81.88 136 TRP A O 1
ATOM 1098 N N . ILE A 1 137 ? -16.802 2.615 22.280 1.00 84.00 137 ILE A N 1
ATOM 1099 C CA . ILE A 1 137 ? -17.206 1.380 22.978 1.00 84.00 137 ILE A CA 1
ATOM 1100 C C . ILE A 1 137 ? -16.645 1.325 24.405 1.00 84.00 137 ILE A C 1
ATOM 1102 O O . ILE A 1 137 ? -17.298 0.803 25.291 1.00 84.00 137 ILE A O 1
ATOM 1106 N N . ALA A 1 138 ? -15.431 1.830 24.643 1.00 78.88 138 ALA A N 1
ATOM 1107 C CA . ALA A 1 138 ? -14.810 1.778 25.970 1.00 78.88 138 ALA A CA 1
ATOM 1108 C C . ALA A 1 138 ? -15.383 2.802 26.970 1.00 78.88 138 ALA A C 1
ATOM 1110 O O . ALA A 1 138 ? -15.243 2.610 28.175 1.00 78.88 138 ALA A O 1
ATOM 1111 N N . ASN A 1 139 ? -15.987 3.889 26.480 1.00 70.50 139 ASN A N 1
ATOM 1112 C CA . ASN A 1 139 ? -16.566 4.958 27.299 1.00 70.50 139 ASN A CA 1
ATOM 1113 C C . ASN A 1 139 ? -18.088 4.820 27.507 1.00 70.50 139 ASN A C 1
ATOM 1115 O O . ASN A 1 139 ? -18.693 5.723 28.088 1.00 70.50 139 ASN A O 1
ATOM 1119 N N . ASN A 1 140 ? -18.700 3.734 27.031 1.00 59.69 140 ASN A N 1
ATOM 1120 C CA . ASN A 1 140 ? -20.130 3.441 27.147 1.00 59.69 140 ASN A CA 1
ATOM 1121 C C . ASN A 1 140 ? -20.349 1.999 27.619 1.00 59.69 140 ASN A C 1
ATOM 1123 O O . ASN A 1 140 ? -21.490 1.705 28.037 1.00 59.69 140 ASN A O 1
#

Foldseek 3Di:
DDDPPCPPVNVVVVVVVVCVPDCNVVVVCCVVPDPDDDDPPDDDDDDDDDPPPDLQADWEDDPNDIARDYLPDDDDPDDLVVLVCLQVQNDVVRRHGRLVPGDLVNHNDPVRSVVSVVSVVVVVVVVVVVVVVVVVVVVD

Radius of gyration: 21.73 Å; Cα contac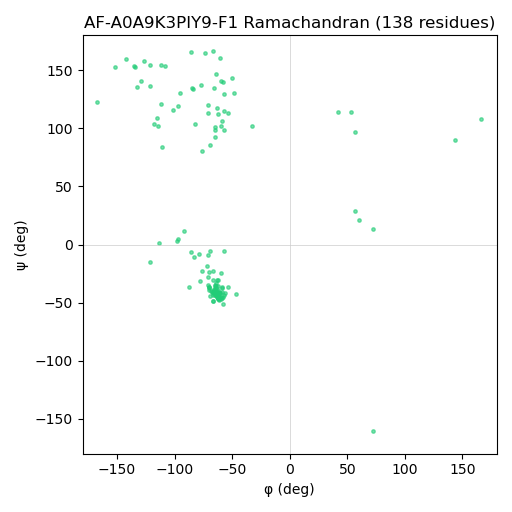ts (8 Å, |Δi|>4): 84; chains: 1; bounding box: 72×41×40 Å

Mean predicted aligned error: 16.3 Å

Solvent-accessible surface area (backbone atoms only — not comparable to full-atom values): 8754 Å² total; per-residue (Å²): 141,77,84,80,75,79,44,70,68,54,52,51,51,50,52,50,53,55,34,67,77,34,76,56,39,59,50,52,47,48,69,74,64,55,73,89,74,77,89,81,76,90,73,91,76,88,83,84,91,76,92,72,82,77,70,92,42,45,77,30,79,59,98,92,41,84,23,52,44,53,77,85,66,72,82,76,97,59,57,71,69,57,49,48,48,30,37,71,63,22,37,78,93,77,27,30,58,25,52,73,77,56,55,64,84,39,35,73,41,73,66,52,33,48,52,53,50,54,48,50,56,53,52,53,53,52,51,54,52,52,51,53,52,52,52,53,64,74,76,106